Protein AF-A0AAJ5Z9P3-F1 (afdb_monomer)

Nearest PDB structures (foldseek):
  8cwo-assembly1_T  TM=6.336E-01  e=7.086E-01  Cutibacterium acnes
  7boe-assembly1_T  TM=6.810E-01  e=1.783E+00  Escherichia coli K-12
  7y7f-assembly1_T  TM=6.821E-01  e=2.001E+00  Escherichia coli
  7n30-assembly1_ST  TM=6.705E-01  e=2.001E+00  Escherichia coli K-12
  7m4u-assembly1_t  TM=6.990E-01  e=2.379E+00  Acinetobacter baumannii AB0057

Structure (mmCIF, N/CA/C/O backbone):
data_AF-A0AAJ5Z9P3-F1
#
_entry.id   AF-A0AAJ5Z9P3-F1
#
loop_
_atom_site.group_PDB
_atom_site.id
_atom_site.type_symbol
_atom_site.label_atom_id
_atom_site.label_alt_id
_atom_site.label_comp_id
_atom_site.label_asym_id
_atom_site.label_entity_id
_atom_site.label_seq_id
_atom_site.pdbx_PDB_ins_code
_atom_site.Cartn_x
_atom_site.Cartn_y
_atom_site.Cartn_z
_atom_site.occupancy
_atom_site.B_iso_or_equiv
_atom_site.auth_seq_id
_atom_site.auth_comp_id
_atom_site.auth_asym_id
_atom_site.auth_atom_id
_atom_site.pdbx_PDB_model_num
ATOM 1 N N . MET A 1 1 ? -12.689 -14.681 8.639 1.00 53.78 1 MET A N 1
ATOM 2 C CA . MET A 1 1 ? -11.555 -14.397 7.728 1.00 53.78 1 MET A CA 1
ATOM 3 C C . MET A 1 1 ? -10.372 -13.996 8.602 1.00 53.78 1 MET A C 1
ATOM 5 O O . MET A 1 1 ? -10.570 -13.160 9.468 1.00 53.78 1 MET A O 1
ATOM 9 N N . ASN A 1 2 ? -9.214 -14.660 8.508 1.00 70.25 2 ASN A N 1
ATOM 10 C CA . ASN A 1 2 ? -8.110 -14.447 9.460 1.00 70.25 2 ASN A CA 1
ATOM 11 C C . ASN A 1 2 ? -7.305 -13.189 9.070 1.00 70.25 2 ASN A C 1
ATOM 13 O O . ASN A 1 2 ? -6.701 -13.170 7.997 1.00 70.25 2 ASN A O 1
ATOM 17 N N . ILE A 1 3 ? -7.317 -12.159 9.922 1.00 67.19 3 ILE A N 1
ATOM 18 C CA . ILE A 1 3 ? -6.636 -10.863 9.728 1.00 67.19 3 ILE A CA 1
ATOM 19 C C . ILE A 1 3 ? -5.145 -11.052 9.413 1.00 67.19 3 ILE A C 1
ATOM 21 O O . ILE A 1 3 ? -4.594 -10.346 8.571 1.00 67.19 3 ILE A O 1
ATOM 25 N N . GLU A 1 4 ? -4.496 -12.062 9.996 1.00 70.44 4 GLU A N 1
ATOM 26 C CA . GLU A 1 4 ? -3.084 -12.356 9.726 1.00 70.44 4 GLU A CA 1
ATOM 27 C C . GLU A 1 4 ? -2.821 -12.777 8.279 1.00 70.44 4 GLU A C 1
ATOM 29 O O . GLU A 1 4 ? -1.808 -12.396 7.692 1.00 70.44 4 GLU A O 1
ATOM 34 N N . ARG A 1 5 ? -3.739 -13.537 7.666 1.00 71.69 5 ARG A N 1
ATOM 35 C CA . ARG A 1 5 ? -3.608 -13.927 6.254 1.00 71.69 5 ARG A CA 1
ATOM 36 C C . ARG A 1 5 ? -3.708 -12.717 5.333 1.00 71.69 5 ARG A C 1
ATOM 38 O O . ARG A 1 5 ? -2.986 -12.661 4.345 1.00 71.69 5 ARG A O 1
ATOM 45 N N . LEU A 1 6 ? -4.564 -11.758 5.676 1.00 69.31 6 LEU A N 1
ATOM 46 C CA . LEU A 1 6 ? -4.735 -10.522 4.916 1.00 69.31 6 LEU A CA 1
ATOM 47 C C . LEU A 1 6 ? -3.515 -9.618 5.050 1.00 69.31 6 LEU A C 1
ATOM 49 O O . LEU A 1 6 ? -3.004 -9.156 4.039 1.00 69.31 6 LEU A O 1
ATOM 53 N N . LYS A 1 7 ? -2.977 -9.458 6.265 1.00 68.62 7 LYS A N 1
ATOM 54 C CA . LYS A 1 7 ? -1.718 -8.731 6.488 1.00 68.62 7 LYS A CA 1
ATOM 55 C C . LYS A 1 7 ? -0.552 -9.366 5.729 1.00 68.62 7 LYS A C 1
ATOM 57 O O . LYS A 1 7 ? 0.254 -8.659 5.134 1.00 68.62 7 LYS A O 1
ATOM 62 N N . LYS A 1 8 ? -0.470 -10.698 5.699 1.00 79.19 8 LYS A N 1
ATOM 63 C CA . LYS A 1 8 ? 0.567 -11.413 4.940 1.00 79.19 8 LYS A CA 1
ATOM 64 C C . LYS A 1 8 ? 0.419 -11.218 3.428 1.00 79.19 8 LYS A C 1
ATOM 66 O O . LYS A 1 8 ? 1.420 -11.033 2.744 1.00 79.19 8 LYS A O 1
ATOM 71 N N . TYR A 1 9 ? -0.812 -11.244 2.923 1.00 77.06 9 TYR A N 1
ATOM 72 C CA . TYR A 1 9 ? -1.100 -10.996 1.511 1.00 77.06 9 TYR A CA 1
ATOM 73 C C . TYR A 1 9 ? -0.775 -9.546 1.119 1.00 77.06 9 TYR A C 1
ATOM 75 O O . TYR A 1 9 ? -0.060 -9.319 0.147 1.00 77.06 9 TYR A O 1
ATOM 83 N N . ALA A 1 10 ? -1.191 -8.582 1.943 1.00 73.94 10 ALA A N 1
ATOM 84 C CA . ALA A 1 10 ? -0.854 -7.173 1.797 1.00 73.94 10 ALA A CA 1
ATOM 85 C C . ALA A 1 10 ? 0.671 -6.970 1.710 1.00 73.94 10 ALA A C 1
ATOM 87 O O . ALA A 1 10 ? 1.167 -6.390 0.747 1.00 73.94 10 ALA A O 1
ATOM 88 N N . LYS A 1 11 ? 1.433 -7.543 2.646 1.00 77.12 11 LYS A N 1
ATOM 89 C CA . LYS A 1 11 ? 2.902 -7.474 2.617 1.00 77.12 11 LYS A CA 1
ATOM 90 C C . LYS A 1 11 ? 3.506 -8.058 1.341 1.00 77.12 11 LYS A C 1
ATOM 92 O O . LYS A 1 11 ? 4.390 -7.440 0.766 1.00 77.12 11 LYS A O 1
ATOM 97 N N . SER A 1 12 ? 2.982 -9.179 0.843 1.00 82.31 12 SER A N 1
ATOM 98 C CA . SER A 1 12 ? 3.470 -9.741 -0.421 1.00 82.31 12 SER A CA 1
ATOM 99 C C . SER A 1 12 ? 3.200 -8.844 -1.634 1.00 82.31 12 SER A C 1
ATOM 101 O O . SER A 1 12 ? 4.026 -8.791 -2.539 1.00 82.31 12 SER A O 1
ATOM 103 N N . GLU A 1 13 ? 2.089 -8.097 -1.660 1.00 81.25 13 GLU A N 1
ATOM 104 C CA . GLU A 1 13 ? 1.833 -7.131 -2.738 1.00 81.25 13 GLU A CA 1
ATOM 105 C C . GLU A 1 13 ? 2.765 -5.912 -2.648 1.00 81.25 13 GLU A C 1
ATOM 107 O O . GLU A 1 13 ? 3.193 -5.390 -3.679 1.00 81.25 13 GLU A O 1
ATOM 112 N N . LEU A 1 14 ? 3.134 -5.491 -1.435 1.00 83.56 14 LEU A N 1
ATOM 113 C CA . LEU A 1 14 ? 4.120 -4.430 -1.216 1.00 83.56 14 LEU A CA 1
ATOM 114 C C . LEU A 1 14 ? 5.533 -4.841 -1.633 1.00 83.56 14 LEU A C 1
ATOM 116 O O . LEU A 1 14 ? 6.249 -4.029 -2.222 1.00 83.56 14 LEU A O 1
ATOM 120 N N . ASP A 1 15 ? 5.922 -6.089 -1.375 1.00 85.12 15 ASP A N 1
ATOM 121 C CA . ASP A 1 15 ? 7.210 -6.626 -1.818 1.00 85.12 15 ASP A CA 1
ATOM 122 C C . ASP A 1 15 ? 7.294 -6.604 -3.351 1.00 85.12 15 ASP A C 1
ATOM 124 O O . ASP A 1 15 ? 8.230 -6.026 -3.907 1.00 85.12 15 ASP A O 1
ATOM 128 N N . VAL A 1 16 ? 6.257 -7.101 -4.037 1.00 85.25 16 VAL A N 1
ATOM 129 C CA . VAL A 1 16 ? 6.166 -7.079 -5.509 1.00 85.25 16 VAL A CA 1
ATOM 130 C C . VAL A 1 16 ? 6.180 -5.650 -6.059 1.00 85.25 16 VAL A C 1
ATOM 132 O O . VAL A 1 16 ? 6.863 -5.377 -7.049 1.00 85.25 16 VAL A O 1
ATOM 135 N N . LEU A 1 17 ? 5.470 -4.715 -5.417 1.00 85.62 17 LEU A N 1
ATOM 136 C CA . LEU A 1 17 ? 5.532 -3.298 -5.779 1.00 85.62 17 LEU A CA 1
ATOM 137 C C . LEU A 1 17 ? 6.963 -2.770 -5.653 1.00 85.62 17 LEU A C 1
ATOM 139 O O . LEU A 1 17 ? 7.434 -2.084 -6.551 1.00 85.62 17 LEU A O 1
ATOM 143 N N . SER A 1 18 ? 7.667 -3.090 -4.570 1.00 82.56 18 SER A N 1
ATOM 144 C CA . SER A 1 18 ? 9.008 -2.561 -4.320 1.00 82.56 18 SER A CA 1
ATOM 145 C C . SER A 1 18 ? 10.065 -3.042 -5.318 1.00 82.56 18 SER A C 1
ATOM 147 O O . SER A 1 18 ? 11.081 -2.370 -5.486 1.00 82.56 18 SER A O 1
ATOM 149 N N . GLU A 1 19 ? 9.819 -4.162 -6.000 1.00 86.44 19 GLU A N 1
ATOM 150 C CA . GLU A 1 19 ? 10.709 -4.762 -7.000 1.00 86.44 19 GLU A CA 1
ATOM 151 C C . GLU A 1 19 ? 10.342 -4.396 -8.445 1.00 86.44 19 GLU A C 1
ATOM 153 O O . GLU A 1 19 ? 11.085 -4.726 -9.371 1.00 86.44 19 GLU A O 1
ATOM 158 N N . THR A 1 20 ? 9.218 -3.709 -8.678 1.00 84.69 20 THR A N 1
ATOM 159 C CA . THR A 1 20 ? 8.826 -3.355 -10.046 1.00 84.69 20 THR A CA 1
ATOM 160 C C . THR A 1 20 ? 9.747 -2.292 -10.648 1.00 84.69 20 THR A C 1
ATOM 162 O O . THR A 1 20 ? 10.258 -1.396 -9.975 1.00 84.69 20 THR A O 1
ATOM 165 N N . TYR A 1 21 ? 9.914 -2.383 -11.965 1.00 81.56 21 TYR A N 1
ATOM 166 C CA . TYR A 1 21 ? 10.649 -1.426 -12.792 1.00 81.56 21 TYR A CA 1
ATOM 167 C C . TYR A 1 21 ? 9.734 -0.716 -13.799 1.00 81.56 21 TYR A C 1
ATOM 169 O O . TYR A 1 21 ? 10.214 0.028 -14.652 1.00 81.56 21 TYR A O 1
ATOM 177 N N . SER A 1 22 ? 8.423 -0.971 -13.742 1.00 88.50 22 SER A N 1
ATOM 178 C CA . SER A 1 22 ? 7.432 -0.416 -14.660 1.00 88.50 22 SER A CA 1
ATOM 179 C C . SER A 1 22 ? 6.489 0.512 -13.910 1.00 88.50 22 SER A C 1
ATOM 181 O O . SER A 1 22 ? 5.765 0.092 -13.012 1.00 88.50 22 SER A O 1
ATOM 183 N N . GLU A 1 23 ? 6.442 1.776 -14.326 1.00 86.94 23 GLU A N 1
ATOM 184 C CA . GLU A 1 23 ? 5.543 2.784 -13.751 1.00 86.94 23 GLU A CA 1
ATOM 185 C C . GLU A 1 23 ? 4.069 2.364 -13.855 1.00 86.94 23 GLU A C 1
ATOM 187 O O . GLU A 1 23 ? 3.292 2.516 -12.913 1.00 86.94 23 GLU A O 1
ATOM 192 N N . LYS A 1 24 ? 3.688 1.743 -14.979 1.00 89.44 24 LYS A N 1
ATOM 193 C CA . LYS A 1 24 ? 2.325 1.245 -15.194 1.00 89.44 24 LYS A CA 1
ATOM 194 C C . LYS A 1 24 ? 1.971 0.114 -14.227 1.00 89.44 24 LYS A C 1
ATOM 196 O O . LYS A 1 24 ? 0.847 0.065 -13.731 1.00 89.44 24 LYS A O 1
ATOM 201 N N . GLU A 1 25 ? 2.909 -0.795 -13.973 1.00 86.94 25 GLU A N 1
ATOM 202 C CA . GLU A 1 25 ? 2.701 -1.896 -13.028 1.00 86.94 25 GLU A CA 1
ATOM 203 C C . GLU A 1 25 ? 2.669 -1.383 -11.590 1.00 86.94 25 GLU A C 1
ATOM 205 O O . GLU A 1 25 ? 1.764 -1.749 -10.842 1.00 86.94 25 GLU A O 1
ATOM 210 N N . ALA A 1 26 ? 3.572 -0.467 -11.227 1.00 87.25 26 ALA A N 1
ATOM 211 C CA . ALA A 1 26 ? 3.589 0.175 -9.917 1.00 87.25 26 ALA A CA 1
ATOM 212 C C . ALA A 1 26 ? 2.238 0.823 -9.586 1.00 87.25 26 ALA A C 1
ATOM 214 O O . ALA A 1 26 ? 1.663 0.568 -8.528 1.00 87.25 26 ALA A O 1
ATOM 215 N N . LEU A 1 27 ? 1.680 1.605 -10.517 1.00 89.31 27 LEU A N 1
ATOM 216 C CA . LEU A 1 27 ? 0.366 2.232 -10.350 1.00 89.31 27 LEU A CA 1
ATOM 217 C C . LEU A 1 27 ? -0.758 1.202 -10.177 1.00 89.31 27 LEU A C 1
ATOM 219 O O . LEU A 1 27 ? -1.638 1.390 -9.336 1.00 89.31 27 LEU A O 1
ATOM 223 N N . ALA A 1 28 ? -0.725 0.101 -10.933 1.00 89.88 28 ALA A N 1
ATOM 224 C CA . ALA A 1 28 ? -1.719 -0.962 -10.814 1.00 89.88 28 ALA A CA 1
ATOM 225 C C . ALA A 1 28 ? -1.667 -1.651 -9.438 1.00 89.88 28 ALA A C 1
ATOM 227 O O . ALA A 1 28 ? -2.718 -1.856 -8.824 1.00 89.88 28 ALA A O 1
ATOM 228 N N . TYR A 1 29 ? -0.468 -1.959 -8.934 1.00 88.00 29 TYR A N 1
ATOM 229 C CA . TYR A 1 29 ? -0.284 -2.530 -7.597 1.00 88.00 29 TYR A CA 1
ATOM 230 C C . TYR A 1 29 ? -0.741 -1.566 -6.502 1.00 88.00 29 TYR A C 1
ATOM 232 O O . TYR A 1 29 ? -1.497 -1.968 -5.620 1.00 88.00 29 TYR A O 1
ATOM 240 N N . ILE A 1 30 ? -0.383 -0.281 -6.602 1.00 89.56 30 ILE A N 1
ATOM 241 C CA . ILE A 1 30 ? -0.822 0.750 -5.653 1.00 89.56 30 ILE A CA 1
ATOM 242 C C . ILE A 1 30 ? -2.350 0.818 -5.605 1.00 89.56 30 ILE A C 1
ATOM 244 O O . ILE A 1 30 ? -2.931 0.770 -4.524 1.00 89.56 30 ILE A O 1
ATOM 248 N N . HIS A 1 31 ? -3.025 0.912 -6.752 1.00 90.56 31 HIS A N 1
ATOM 249 C CA . HIS A 1 31 ? -4.488 1.010 -6.781 1.00 90.56 31 HIS A CA 1
ATOM 250 C C . HIS A 1 31 ? -5.169 -0.235 -6.209 1.00 90.56 31 HIS A C 1
ATOM 252 O O . HIS A 1 31 ? -6.131 -0.110 -5.449 1.00 90.56 31 HIS A O 1
ATOM 258 N N . ARG A 1 32 ? -4.662 -1.430 -6.535 1.00 89.75 32 ARG A N 1
ATOM 259 C CA . ARG A 1 32 ? -5.186 -2.686 -5.988 1.00 89.75 32 ARG A CA 1
ATOM 260 C C . ARG A 1 32 ? -5.045 -2.732 -4.468 1.00 89.75 32 ARG A C 1
ATOM 262 O O . ARG A 1 32 ? -6.013 -3.056 -3.785 1.00 89.75 32 ARG A O 1
ATOM 269 N N . PHE A 1 33 ? -3.872 -2.372 -3.960 1.00 89.56 33 PHE A N 1
ATOM 270 C CA . PHE A 1 33 ? -3.575 -2.395 -2.535 1.00 89.56 33 PHE A CA 1
ATOM 271 C C . PHE A 1 33 ? -4.458 -1.424 -1.744 1.00 89.56 33 PHE A C 1
ATOM 273 O O . PHE A 1 33 ? -5.046 -1.802 -0.733 1.00 89.56 33 PHE A O 1
ATOM 280 N N . LYS A 1 34 ? -4.644 -0.197 -2.249 1.00 90.88 34 LYS A N 1
ATOM 281 C CA . LYS A 1 34 ? -5.564 0.781 -1.644 1.00 90.88 34 LYS A CA 1
ATOM 282 C C . LYS A 1 34 ? -6.992 0.245 -1.550 1.00 90.88 34 LYS A C 1
ATOM 284 O O . LYS A 1 34 ? -7.589 0.284 -0.481 1.00 90.88 34 LYS A O 1
ATOM 289 N N . GLY A 1 35 ? -7.499 -0.347 -2.633 1.00 90.44 35 GLY A N 1
ATOM 290 C CA . GLY A 1 35 ? -8.832 -0.954 -2.635 1.00 90.44 35 GLY A CA 1
ATOM 291 C C . GLY A 1 35 ? -8.988 -2.089 -1.615 1.00 90.44 35 GLY A C 1
ATOM 292 O O . GLY A 1 35 ? -10.061 -2.249 -1.034 1.00 90.44 35 GLY A O 1
ATOM 293 N N . GLN A 1 36 ? -7.926 -2.859 -1.353 1.00 89.19 36 GLN A N 1
ATOM 294 C CA . GLN A 1 36 ? -7.933 -3.878 -0.298 1.00 89.19 36 GLN A CA 1
ATOM 295 C C . GLN A 1 36 ? -7.994 -3.252 1.096 1.00 89.19 36 GLN A C 1
ATOM 297 O O . GLN A 1 36 ? -8.808 -3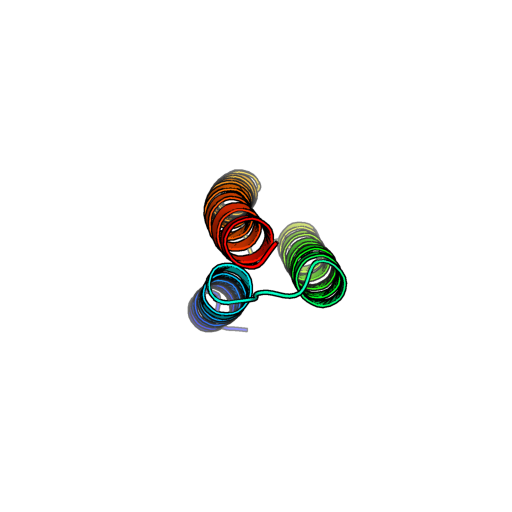.693 1.905 1.00 89.19 36 GLN A O 1
ATOM 302 N N . ILE A 1 37 ? -7.190 -2.221 1.377 1.00 90.25 37 ILE A N 1
ATOM 303 C CA . ILE A 1 37 ? -7.237 -1.514 2.667 1.00 90.25 37 ILE A CA 1
ATOM 304 C C . ILE A 1 37 ? -8.630 -0.937 2.905 1.00 90.25 37 ILE A C 1
ATOM 306 O O . ILE A 1 37 ? -9.204 -1.165 3.968 1.00 90.25 37 ILE A O 1
ATOM 310 N N . ASP A 1 38 ? -9.197 -0.254 1.912 1.00 90.31 38 ASP A N 1
ATOM 311 C CA . ASP A 1 38 ? -10.516 0.368 2.031 1.00 90.31 38 ASP A CA 1
ATOM 312 C C . ASP A 1 38 ? -11.604 -0.680 2.300 1.00 90.31 38 ASP A C 1
ATOM 314 O O . ASP A 1 38 ? -12.450 -0.490 3.174 1.00 90.31 38 ASP A O 1
ATOM 318 N N . MET A 1 39 ? -11.550 -1.832 1.619 1.00 90.00 39 MET A N 1
ATOM 319 C CA . MET A 1 39 ? -12.465 -2.948 1.873 1.00 90.00 39 MET A CA 1
ATOM 320 C C . MET A 1 39 ? -12.323 -3.486 3.303 1.00 90.00 39 MET A C 1
ATOM 322 O O . M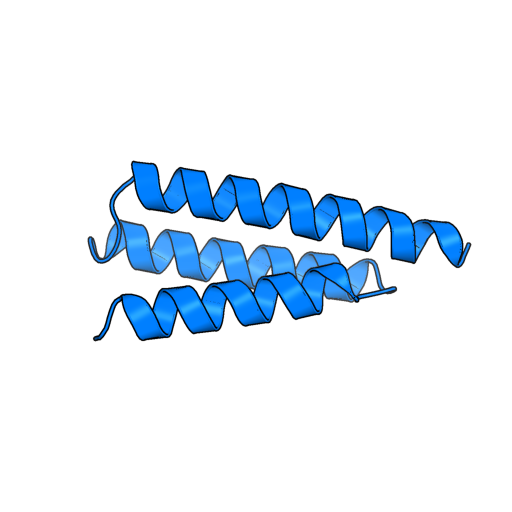ET A 1 39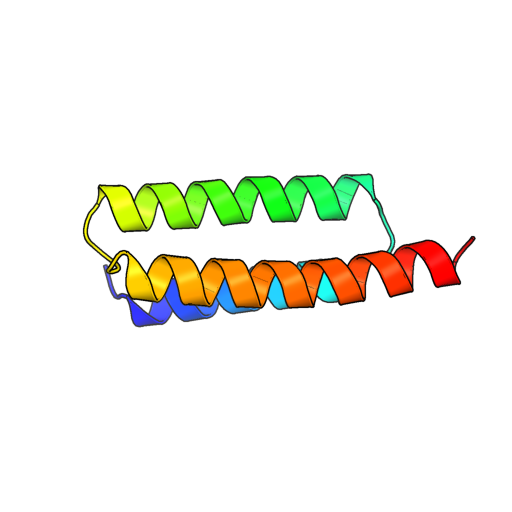 ? -13.330 -3.765 3.960 1.00 90.00 39 MET A O 1
ATOM 326 N N . LEU A 1 40 ? -11.092 -3.643 3.796 1.00 88.00 40 LEU A N 1
ATOM 327 C CA . LEU A 1 40 ? -10.819 -4.154 5.141 1.00 88.00 40 LEU A CA 1
ATOM 328 C C . LEU A 1 40 ? -11.259 -3.178 6.229 1.00 88.00 40 LEU A C 1
ATOM 330 O O . LEU A 1 40 ? -11.833 -3.608 7.232 1.00 88.00 40 LEU A O 1
ATOM 334 N N . LEU A 1 41 ? -11.028 -1.886 6.013 1.00 89.44 41 LEU A N 1
ATOM 335 C CA . LEU A 1 41 ? -11.448 -0.820 6.911 1.00 89.44 41 LEU A CA 1
ATOM 336 C C . LEU A 1 41 ? -12.977 -0.720 6.954 1.00 89.44 41 LEU A C 1
ATOM 338 O O . LEU A 1 41 ? -13.564 -0.711 8.034 1.00 89.44 41 LEU A O 1
ATOM 342 N N . PHE A 1 42 ? -13.638 -0.731 5.791 1.00 90.94 42 PHE A N 1
ATOM 343 C CA . PHE A 1 42 ? -15.101 -0.708 5.698 1.00 90.94 42 PHE A CA 1
ATOM 344 C C . PHE A 1 42 ? -15.742 -1.936 6.354 1.00 90.94 42 PHE 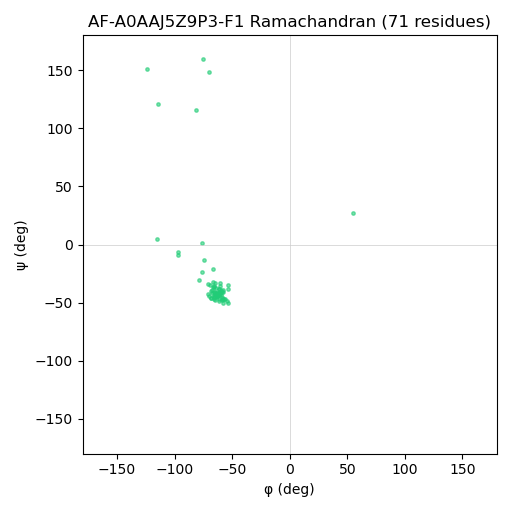A C 1
ATOM 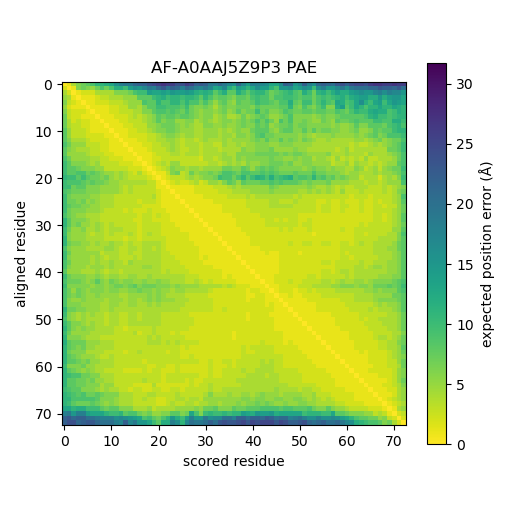346 O O . PHE A 1 42 ? -16.755 -1.826 7.041 1.00 90.94 42 PHE A O 1
ATOM 353 N N . SER A 1 43 ? -15.117 -3.105 6.199 1.00 89.38 43 SER A N 1
ATOM 354 C CA . SER A 1 43 ? -15.565 -4.355 6.823 1.00 89.38 43 SER A CA 1
ATOM 355 C C . SER A 1 43 ? -15.230 -4.444 8.319 1.00 89.38 43 SER A C 1
ATOM 357 O O . SER A 1 43 ? -15.503 -5.477 8.928 1.00 89.38 43 SER A O 1
ATOM 359 N N . GLN A 1 44 ? -14.617 -3.405 8.905 1.00 89.00 44 GLN A N 1
ATOM 360 C CA . GLN A 1 44 ? -14.157 -3.353 10.301 1.00 89.00 44 GLN A CA 1
ATOM 361 C C . GLN A 1 44 ? -13.215 -4.510 10.680 1.00 89.00 44 GLN A C 1
ATOM 363 O O . GLN A 1 44 ? -13.137 -4.928 11.833 1.00 89.00 44 GLN A O 1
ATOM 368 N N . VAL A 1 45 ? -12.497 -5.049 9.691 1.00 87.94 45 VAL A N 1
ATOM 369 C CA . VAL A 1 45 ? -11.521 -6.134 9.868 1.00 87.94 45 VAL A CA 1
ATOM 370 C C . VAL A 1 45 ? -10.204 -5.585 10.414 1.00 87.94 45 VAL A C 1
ATOM 372 O O . VAL A 1 45 ? -9.501 -6.284 11.139 1.00 87.94 45 VAL A O 1
ATOM 375 N N . ILE A 1 46 ? -9.882 -4.339 10.067 1.00 86.94 46 ILE A N 1
ATOM 376 C CA . ILE A 1 46 ? -8.748 -3.577 10.591 1.00 86.94 46 ILE A CA 1
ATOM 377 C C . ILE A 1 46 ? -9.250 -2.259 11.179 1.00 86.94 46 ILE A C 1
ATOM 379 O O . ILE A 1 46 ? -10.261 -1.709 10.737 1.00 86.94 46 ILE A O 1
ATOM 383 N N . SER A 1 47 ? -8.536 -1.744 12.171 1.00 91.81 47 SER A N 1
ATOM 384 C CA . SER A 1 47 ? -8.774 -0.410 12.720 1.00 91.81 47 SER A CA 1
ATOM 385 C C . SER A 1 47 ? -8.256 0.693 11.782 1.00 91.81 47 SER A C 1
ATOM 387 O O . SER A 1 47 ? -7.364 0.440 10.969 1.00 91.81 47 SER A O 1
ATOM 389 N N . PRO A 1 48 ? -8.741 1.943 11.918 1.00 92.12 48 PRO A N 1
A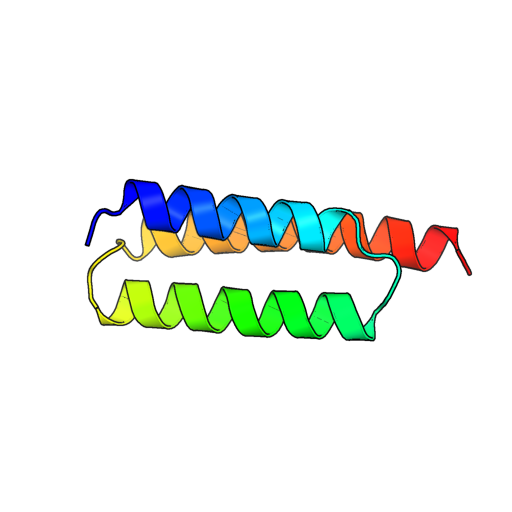TOM 390 C CA . PRO A 1 48 ? -8.186 3.083 11.183 1.00 92.12 48 PRO A CA 1
ATOM 391 C C . PRO A 1 48 ? -6.672 3.235 11.366 1.00 92.12 48 PRO A C 1
ATOM 393 O O . PRO A 1 48 ? -5.962 3.498 10.405 1.00 92.12 48 PRO A O 1
ATOM 396 N N . LYS A 1 49 ? -6.167 2.974 12.578 1.00 92.75 49 LYS A N 1
ATOM 397 C CA . LYS A 1 49 ? -4.733 3.021 12.878 1.00 92.75 49 LYS A CA 1
ATOM 398 C C . LYS A 1 49 ? -3.940 1.953 12.117 1.00 92.75 49 LYS A C 1
ATOM 400 O O . LYS A 1 49 ? -2.881 2.237 11.577 1.00 92.75 49 LYS A O 1
ATOM 405 N N . GLU A 1 50 ? -4.458 0.730 12.038 1.00 88.88 50 GLU A N 1
ATOM 406 C CA . GLU A 1 50 ? -3.821 -0.326 11.240 1.00 88.88 50 GLU A CA 1
ATOM 407 C C . GLU A 1 50 ? -3.867 -0.018 9.738 1.00 88.88 50 GLU A C 1
ATOM 409 O O . GLU A 1 50 ? -2.950 -0.388 9.010 1.00 88.88 50 GLU A O 1
ATOM 414 N N . ALA A 1 51 ? -4.915 0.659 9.262 1.00 89.81 51 ALA A N 1
ATOM 415 C CA . ALA A 1 51 ? -4.969 1.134 7.884 1.00 89.81 51 ALA A CA 1
ATOM 416 C C . ALA A 1 51 ? -3.893 2.201 7.616 1.00 89.81 51 ALA A C 1
ATOM 418 O O . ALA A 1 51 ? -3.215 2.115 6.596 1.00 89.81 51 ALA A O 1
ATOM 419 N N . GLU A 1 52 ? -3.694 3.158 8.531 1.00 91.75 52 GLU A N 1
ATOM 420 C CA . GLU A 1 52 ? -2.609 4.151 8.454 1.00 91.75 52 GLU A CA 1
ATOM 421 C C . GLU A 1 52 ? -1.229 3.483 8.379 1.00 91.75 52 GLU A C 1
ATOM 423 O O . GLU A 1 52 ? -0.456 3.791 7.474 1.00 91.75 52 GLU A O 1
ATOM 428 N N . GLU A 1 53 ? -0.953 2.498 9.240 1.00 90.50 53 GLU A N 1
ATOM 429 C CA . GLU A 1 53 ? 0.308 1.739 9.214 1.00 90.50 53 GLU A CA 1
ATOM 430 C C . GLU A 1 53 ? 0.541 1.054 7.851 1.00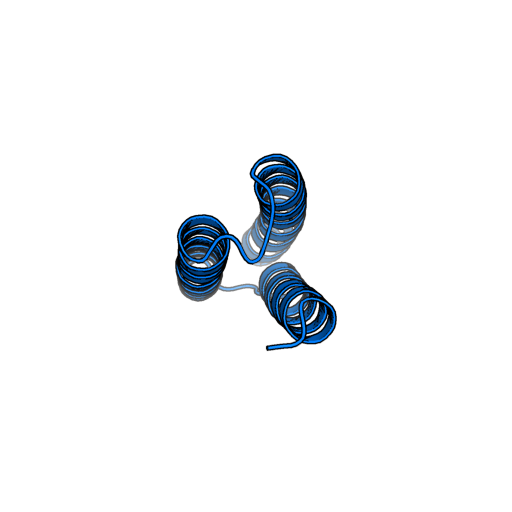 90.50 53 GLU A C 1
ATOM 432 O O . GLU A 1 53 ? 1.647 1.086 7.310 1.00 90.50 53 GLU A O 1
ATOM 437 N N . LEU A 1 54 ? -0.504 0.476 7.246 1.00 89.00 54 LEU A N 1
ATOM 438 C CA . LEU A 1 54 ? -0.413 -0.139 5.916 1.00 89.00 54 LEU A CA 1
ATOM 439 C C . LEU A 1 54 ? -0.201 0.897 4.799 1.00 89.00 54 LEU A C 1
ATOM 441 O O . LEU A 1 54 ? 0.498 0.616 3.821 1.00 89.00 54 LEU A O 1
ATOM 445 N N . TYR A 1 55 ? -0.783 2.090 4.926 1.00 90.06 55 TYR A N 1
ATOM 446 C CA . TYR A 1 55 ? -0.551 3.198 3.997 1.00 90.06 55 TYR A CA 1
ATOM 447 C C . TYR A 1 55 ? 0.889 3.726 4.075 1.00 90.06 55 TYR A C 1
ATOM 449 O O . TYR A 1 55 ? 1.476 4.041 3.033 1.00 90.06 55 TYR A O 1
ATOM 457 N N . ASP A 1 56 ? 1.489 3.759 5.263 1.00 90.69 56 ASP A N 1
ATOM 458 C CA . ASP A 1 56 ? 2.902 4.104 5.438 1.00 90.69 56 ASP A CA 1
ATOM 459 C C . ASP A 1 56 ? 3.819 3.054 4.791 1.00 90.69 56 ASP A C 1
ATOM 461 O O . ASP A 1 56 ? 4.738 3.404 4.039 1.00 90.69 56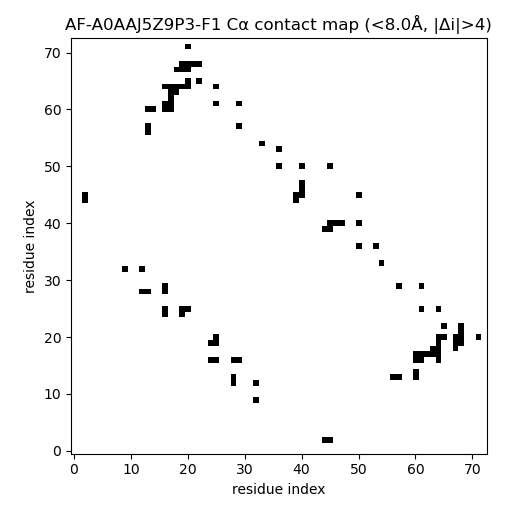 ASP A O 1
ATOM 465 N N . GLU A 1 57 ? 3.543 1.759 4.996 1.00 89.44 57 GLU A N 1
ATOM 466 C CA . GLU A 1 57 ? 4.285 0.677 4.330 1.00 89.44 57 GLU A CA 1
ATOM 467 C C . GLU A 1 57 ? 4.175 0.776 2.791 1.00 89.44 57 GLU A C 1
ATOM 469 O O . GLU A 1 57 ? 5.177 0.616 2.080 1.00 89.44 57 GLU A O 1
ATOM 474 N N . LEU A 1 58 ? 2.998 1.133 2.259 1.00 90.06 58 LEU A N 1
ATOM 475 C CA . LEU A 1 58 ? 2.789 1.390 0.828 1.00 90.06 58 LEU A CA 1
ATOM 476 C C . LEU A 1 58 ? 3.672 2.520 0.300 1.00 90.06 58 LEU A C 1
ATOM 478 O O . LEU A 1 58 ? 4.252 2.401 -0.784 1.00 90.06 58 LEU A O 1
ATOM 482 N N . GLN A 1 59 ? 3.793 3.612 1.050 1.00 90.06 59 GLN A N 1
ATOM 483 C CA . GLN A 1 59 ? 4.612 4.752 0.649 1.00 90.06 59 GLN A CA 1
ATOM 484 C C . GLN A 1 59 ? 6.104 4.386 0.592 1.00 90.06 59 GLN A C 1
ATOM 486 O O . GLN A 1 59 ? 6.823 4.828 -0.314 1.00 90.06 59 GLN A O 1
ATOM 491 N N . ILE A 1 60 ? 6.570 3.529 1.505 1.00 90.19 60 ILE A N 1
ATOM 492 C CA . ILE A 1 60 ? 7.940 2.998 1.493 1.00 90.19 60 ILE A CA 1
ATOM 493 C C . ILE A 1 60 ? 8.166 2.125 0.252 1.00 90.19 60 ILE A C 1
ATOM 495 O O . ILE A 1 60 ? 9.162 2.312 -0.455 1.00 90.19 60 ILE A O 1
ATOM 499 N N . ALA A 1 61 ? 7.250 1.198 -0.041 1.00 88.75 61 ALA A N 1
ATOM 500 C CA . ALA A 1 61 ? 7.338 0.320 -1.208 1.00 88.75 61 ALA A CA 1
ATOM 501 C C . ALA A 1 61 ? 7.328 1.112 -2.523 1.00 88.75 61 ALA A C 1
ATOM 503 O O . ALA A 1 61 ? 8.171 0.880 -3.389 1.00 88.75 61 ALA A O 1
ATOM 504 N N . ARG A 1 62 ? 6.456 2.121 -2.633 1.00 89.81 62 ARG A N 1
ATOM 505 C CA . ARG A 1 62 ? 6.425 3.051 -3.768 1.00 89.81 62 ARG A CA 1
ATOM 506 C C . ARG A 1 62 ? 7.750 3.788 -3.941 1.00 89.81 62 ARG A C 1
ATOM 508 O O . ARG A 1 62 ? 8.276 3.837 -5.042 1.00 89.81 62 ARG A O 1
ATOM 515 N N . THR A 1 63 ? 8.323 4.316 -2.861 1.00 90.31 63 THR A N 1
ATOM 516 C CA . THR A 1 63 ? 9.613 5.024 -2.926 1.00 90.31 63 THR A CA 1
ATOM 517 C C . THR A 1 63 ? 10.734 4.112 -3.441 1.00 90.31 63 THR A C 1
ATOM 519 O O . THR A 1 63 ? 11.623 4.566 -4.163 1.00 90.31 63 THR A O 1
ATOM 522 N N . LYS A 1 64 ? 10.713 2.818 -3.090 1.00 89.38 64 LYS A N 1
ATOM 523 C CA . LYS A 1 64 ? 11.653 1.826 -3.640 1.00 89.38 64 LYS A CA 1
ATOM 524 C C . LYS A 1 64 ? 11.393 1.562 -5.126 1.00 89.38 64 LYS A C 1
ATOM 526 O O . LYS A 1 64 ? 12.338 1.618 -5.909 1.00 89.38 64 LYS A O 1
ATOM 531 N N . ALA A 1 65 ? 10.134 1.361 -5.510 1.00 89.44 65 ALA A N 1
ATOM 532 C CA . ALA A 1 65 ? 9.726 1.193 -6.903 1.00 89.44 65 ALA A CA 1
ATOM 533 C C . ALA A 1 65 ? 10.172 2.380 -7.772 1.00 89.44 65 ALA A C 1
ATOM 535 O O . ALA A 1 65 ? 10.793 2.192 -8.813 1.00 89.44 65 ALA A O 1
ATOM 536 N N . ASP A 1 66 ? 9.951 3.611 -7.306 1.00 88.50 66 ASP A N 1
ATOM 537 C CA . ASP A 1 66 ? 10.341 4.835 -8.010 1.00 88.50 66 ASP A CA 1
ATOM 538 C C . ASP A 1 66 ? 11.865 4.911 -8.212 1.00 88.50 66 ASP A C 1
ATOM 540 O O . ASP A 1 66 ? 12.335 5.316 -9.277 1.00 88.50 66 ASP A O 1
ATOM 544 N N . LYS A 1 67 ? 12.667 4.470 -7.231 1.00 89.69 67 LYS A N 1
ATOM 545 C CA . LYS A 1 67 ? 14.129 4.356 -7.393 1.00 89.69 67 LYS A CA 1
ATOM 546 C C . LYS A 1 67 ? 14.511 3.327 -8.457 1.00 89.69 67 LYS A C 1
ATOM 548 O O . LYS A 1 67 ? 15.416 3.593 -9.241 1.00 89.69 67 LYS A O 1
ATOM 553 N N . ASN A 1 68 ? 13.832 2.184 -8.497 1.00 85.50 68 ASN A N 1
ATOM 554 C CA . ASN A 1 68 ? 14.076 1.132 -9.486 1.00 85.50 68 ASN A CA 1
ATOM 555 C C . ASN A 1 68 ? 13.680 1.565 -10.902 1.00 85.50 68 ASN A C 1
ATOM 557 O O . ASN A 1 68 ? 14.415 1.329 -11.856 1.00 85.50 68 ASN A O 1
ATOM 561 N N . ILE A 1 69 ? 12.543 2.244 -11.046 1.00 86.12 69 ILE A N 1
ATOM 562 C CA . ILE A 1 69 ? 12.075 2.790 -12.324 1.00 86.12 69 ILE A CA 1
ATOM 563 C C . ILE A 1 69 ? 13.063 3.842 -12.844 1.00 86.12 69 ILE A C 1
ATOM 565 O O . ILE A 1 69 ? 13.432 3.822 -14.018 1.00 86.12 69 ILE A O 1
ATOM 569 N N . ASN A 1 70 ? 13.526 4.738 -11.970 1.00 82.69 70 ASN A N 1
ATOM 570 C CA . ASN A 1 70 ? 14.435 5.817 -12.351 1.00 82.69 70 ASN A CA 1
ATOM 571 C C . ASN A 1 70 ? 15.885 5.356 -12.559 1.00 82.69 70 ASN A C 1
ATOM 573 O O . ASN A 1 70 ? 16.604 6.012 -13.300 1.00 82.69 70 ASN A O 1
ATOM 577 N N . SER A 1 71 ? 16.324 4.244 -11.959 1.00 80.31 71 SER A N 1
ATOM 578 C CA . SER A 1 71 ? 17.667 3.688 -12.201 1.00 80.31 71 SER A CA 1
ATOM 579 C C . SER A 1 71 ? 17.812 2.994 -13.559 1.00 80.31 71 SER A C 1
ATOM 581 O O . SER A 1 71 ? 18.929 2.708 -13.985 1.00 80.31 71 SER A O 1
ATOM 583 N N . LYS A 1 72 ? 16.692 2.718 -14.239 1.00 60.84 72 LYS A N 1
ATOM 584 C CA . LYS A 1 72 ? 16.642 2.107 -15.575 1.00 60.84 72 LYS A CA 1
ATOM 585 C C . LYS A 1 72 ? 16.499 3.117 -16.723 1.00 60.84 72 LYS A C 1
ATOM 587 O O . LYS A 1 72 ? 16.551 2.690 -17.876 1.00 60.84 72 LYS A O 1
ATOM 592 N N . LYS A 1 73 ? 16.256 4.395 -16.418 1.00 52.12 73 LYS A N 1
ATOM 593 C CA . LYS A 1 73 ? 16.171 5.503 -17.385 1.00 52.12 73 LYS A CA 1
ATOM 594 C C . LYS A 1 73 ? 17.545 6.115 -17.620 1.00 52.12 73 LYS A C 1
ATOM 596 O O . LYS A 1 73 ? 17.787 6.498 -18.784 1.00 52.12 73 LYS A O 1
#

Solvent-accessible surface area (backbone atoms only — not comparable to full-atom values): 3959 Å² total; per-residue (Å²): 134,64,60,68,60,51,56,52,50,52,50,52,53,38,54,55,31,32,70,30,62,44,72,71,56,38,53,52,47,51,55,54,52,50,54,51,49,52,51,34,45,75,66,65,70,41,53,73,66,57,47,50,55,52,50,53,53,44,53,53,20,48,56,41,15,52,51,44,33,60,73,74,110

Foldseek 3Di:
DDLVVLV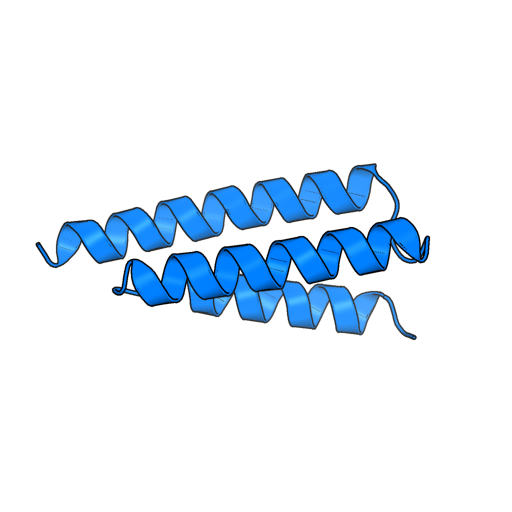VVLVVLLVVLLPDQDPVVNVVSLVVSLVSLVVCCVVVVDDPVVSVVSVVSSVVSNVNNVVNNVVVD

Secondary structure (DSSP, 8-state):
--HHHHHHHHHHHHHHHHH---HHHHHHHHHHHHHHHHHHHHTTSS-HHHHHHHHHHHHHHHHHHHHHHHHT-

Organism: Aeromonas caviae (NCBI:txid648)

Mean predicted aligned error: 4.81 Å

Radius of gyration: 12.73 Å; Cα contacts (8 Å, |Δi|>4): 53; chains: 1; bounding box: 33×20×30 Å

Sequence (73 aa):
MNIERLKKYAKSELDVLSETYSEKEALAYIHRFKGQIDMLLFSQVISPKEAEELYDELQIARTKADKNINSKK

pLDDT: mean 84.74, std 8.66, range [52.12, 92.75]